Protein AF-A0AAW8RS21-F1 (afdb_monomer_lite)

Structure (mmCIF, N/CA/C/O backbone):
data_AF-A0AAW8RS21-F1
#
_entry.id   AF-A0AAW8RS21-F1
#
loop_
_atom_site.group_PDB
_atom_site.id
_atom_site.type_symbol
_atom_site.label_atom_id
_atom_site.label_alt_id
_atom_site.label_comp_id
_atom_site.label_asym_id
_atom_site.label_entity_id
_atom_site.label_seq_id
_atom_site.pdbx_PDB_ins_code
_atom_site.Cartn_x
_atom_site.Cartn_y
_atom_site.Cartn_z
_atom_site.occupancy
_atom_site.B_iso_or_equiv
_atom_site.auth_seq_id
_atom_site.auth_comp_id
_atom_site.auth_asym_id
_atom_site.auth_atom_id
_atom_site.pdbx_PDB_model_num
ATOM 1 N N . MET A 1 1 ? 7.868 3.709 -6.266 1.00 89.19 1 MET A N 1
ATOM 2 C CA . MET A 1 1 ? 7.207 3.173 -5.066 1.00 89.19 1 MET A CA 1
ATOM 3 C C . MET A 1 1 ? 7.243 4.237 -3.992 1.00 89.19 1 MET A C 1
ATOM 5 O O . MET A 1 1 ? 8.320 4.776 -3.748 1.00 89.19 1 MET A O 1
ATOM 9 N N . LEU A 1 2 ? 6.130 4.510 -3.321 1.00 90.62 2 LEU A N 1
ATOM 10 C CA . LEU A 1 2 ? 6.156 5.335 -2.115 1.00 90.62 2 LEU A CA 1
ATOM 11 C C . LEU A 1 2 ? 7.019 4.702 -1.018 1.00 90.62 2 LEU A C 1
ATOM 13 O O . LEU A 1 2 ? 7.078 3.480 -0.872 1.00 90.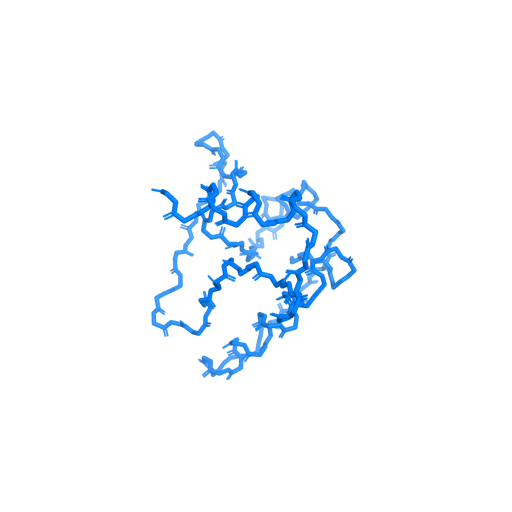62 2 LEU A O 1
ATOM 17 N N . SER A 1 3 ? 7.712 5.544 -0.263 1.00 91.75 3 SER A N 1
ATOM 18 C CA . SER A 1 3 ? 8.622 5.126 0.791 1.00 91.75 3 SER A CA 1
ATOM 19 C C . SER A 1 3 ? 7.863 4.495 1.969 1.00 91.75 3 SER A C 1
ATOM 21 O O . SER A 1 3 ? 6.692 4.821 2.206 1.00 91.75 3 SER A O 1
ATOM 23 N N . PRO A 1 4 ? 8.505 3.594 2.735 1.00 91.25 4 PRO A N 1
ATOM 24 C CA . PRO A 1 4 ? 7.927 3.049 3.964 1.00 91.25 4 PRO A CA 1
ATOM 25 C C . PRO A 1 4 ? 7.496 4.138 4.951 1.00 91.25 4 PRO A C 1
ATOM 27 O O . PRO A 1 4 ? 6.526 3.958 5.679 1.00 91.25 4 PRO A O 1
ATOM 30 N N . GLU A 1 5 ? 8.186 5.277 4.965 1.00 92.69 5 GLU A N 1
ATOM 31 C CA . GLU A 1 5 ? 7.845 6.430 5.794 1.00 92.69 5 GLU A CA 1
ATOM 32 C C . GLU A 1 5 ? 6.519 7.074 5.365 1.00 92.69 5 GLU A C 1
ATOM 34 O O . GLU A 1 5 ? 5.771 7.548 6.218 1.00 92.69 5 GLU A O 1
ATOM 39 N N . THR A 1 6 ? 6.204 7.054 4.0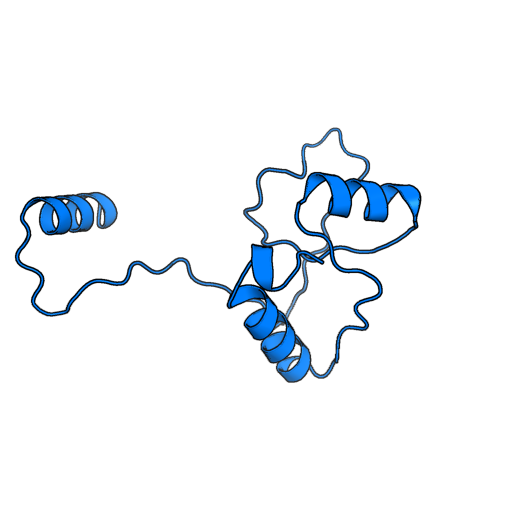66 1.00 88.88 6 THR A N 1
ATOM 40 C CA . THR A 1 6 ? 4.976 7.641 3.514 1.00 88.88 6 THR A CA 1
ATOM 41 C C . THR A 1 6 ? 3.772 6.708 3.639 1.00 88.88 6 THR A C 1
ATOM 43 O O . THR A 1 6 ? 2.700 7.153 4.041 1.00 88.88 6 THR A O 1
ATOM 46 N N . ILE A 1 7 ? 3.915 5.419 3.308 1.00 85.06 7 ILE A N 1
ATOM 47 C CA . ILE A 1 7 ? 2.776 4.471 3.274 1.00 85.06 7 ILE A CA 1
ATOM 48 C C . ILE A 1 7 ? 2.761 3.451 4.417 1.00 85.06 7 ILE A C 1
ATOM 50 O O . ILE A 1 7 ? 1.853 2.619 4.507 1.00 85.06 7 ILE A O 1
ATOM 54 N N . GLY A 1 8 ? 3.751 3.497 5.307 1.00 88.06 8 GLY A N 1
ATOM 55 C CA . GLY A 1 8 ? 3.807 2.683 6.515 1.00 88.06 8 GLY A CA 1
ATOM 56 C C . GLY A 1 8 ? 3.742 1.183 6.235 1.00 88.06 8 GLY A C 1
ATOM 57 O O . GLY A 1 8 ? 4.431 0.642 5.367 1.00 88.06 8 GLY A O 1
ATOM 58 N N . LYS A 1 9 ? 2.880 0.492 6.992 1.00 87.69 9 LYS A N 1
ATOM 59 C CA . LYS A 1 9 ? 2.730 -0.971 6.950 1.00 87.69 9 LYS A CA 1
ATOM 60 C C . LYS A 1 9 ? 2.390 -1.498 5.550 1.00 87.69 9 LYS A C 1
ATOM 62 O O . LYS A 1 9 ? 2.812 -2.603 5.215 1.00 87.69 9 LYS A O 1
ATOM 67 N N . SER A 1 10 ? 1.692 -0.715 4.728 1.00 85.81 10 SER A N 1
ATOM 68 C CA . SER A 1 10 ? 1.315 -1.110 3.367 1.00 85.81 10 SER A CA 1
ATOM 69 C C . SER A 1 10 ? 2.527 -1.402 2.479 1.00 85.81 10 SER A C 1
ATOM 71 O O . SER A 1 10 ? 2.450 -2.291 1.637 1.00 85.81 10 SER A O 1
ATOM 73 N N . TYR A 1 11 ? 3.668 -0.736 2.705 1.00 89.94 11 TYR A N 1
ATOM 74 C CA . TYR A 1 11 ? 4.911 -1.046 1.991 1.00 89.94 11 TYR A CA 1
ATOM 75 C C . TYR A 1 11 ? 5.355 -2.492 2.235 1.00 89.94 11 TYR A C 1
ATOM 77 O O . TYR A 1 11 ? 5.666 -3.231 1.304 1.00 89.94 11 TYR A O 1
ATOM 85 N N . TYR A 1 12 ? 5.368 -2.904 3.503 1.00 91.69 12 TYR A N 1
ATOM 86 C CA . TYR A 1 12 ? 5.808 -4.239 3.898 1.00 91.69 12 TYR A CA 1
ATOM 87 C C . TYR A 1 12 ? 4.800 -5.315 3.499 1.00 91.69 12 TYR A C 1
ATOM 89 O O . TYR A 1 12 ? 5.215 -6.387 3.077 1.00 91.69 12 TYR A O 1
ATOM 97 N N . LEU A 1 13 ? 3.500 -5.010 3.564 1.00 90.88 13 LEU A N 1
ATOM 98 C CA . LEU A 1 13 ? 2.452 -5.900 3.057 1.00 90.88 13 LEU A CA 1
ATOM 99 C C . LEU A 1 13 ? 2.593 -6.136 1.550 1.00 90.88 13 LEU A C 1
ATOM 101 O O . LEU A 1 13 ? 2.505 -7.273 1.111 1.00 90.88 13 LEU A O 1
ATOM 105 N N . MET A 1 14 ? 2.891 -5.095 0.763 1.00 90.69 14 MET A N 1
ATOM 106 C CA . MET A 1 14 ? 3.170 -5.257 -0.669 1.00 90.69 14 MET A CA 1
ATOM 107 C C . MET A 1 14 ? 4.361 -6.200 -0.900 1.00 90.69 14 MET A C 1
ATOM 109 O O . MET A 1 14 ? 4.278 -7.098 -1.733 1.00 90.69 14 MET A O 1
ATOM 113 N N . LEU A 1 15 ? 5.453 -6.059 -0.140 1.00 92.62 15 LEU A N 1
ATOM 114 C CA . LEU A 1 15 ? 6.590 -6.980 -0.250 1.00 92.62 15 LEU A CA 1
ATOM 115 C C . LEU A 1 15 ? 6.215 -8.421 0.120 1.00 92.62 15 LEU A C 1
ATOM 117 O O . LEU A 1 15 ? 6.616 -9.351 -0.573 1.00 92.62 15 LEU A O 1
ATOM 121 N N . GLU A 1 16 ? 5.457 -8.605 1.199 1.00 94.38 16 GLU A N 1
ATOM 122 C CA . GLU A 1 16 ? 4.990 -9.917 1.650 1.00 94.38 16 GLU A CA 1
ATOM 123 C C . GLU A 1 16 ? 4.099 -10.592 0.601 1.00 94.38 16 GLU A C 1
ATOM 125 O O . GLU A 1 16 ? 4.351 -11.736 0.228 1.00 94.38 16 GLU A O 1
ATOM 130 N N . HIS A 1 17 ? 3.108 -9.873 0.074 1.00 94.19 17 HIS A N 1
ATOM 131 C CA . HIS A 1 17 ? 2.193 -10.387 -0.943 1.00 94.19 17 HIS A CA 1
ATOM 132 C C . HIS A 1 17 ? 2.916 -10.699 -2.258 1.00 94.19 17 HIS A C 1
ATOM 134 O O . HIS A 1 17 ? 2.677 -11.743 -2.855 1.00 94.19 17 HIS A O 1
ATOM 140 N N . ALA A 1 18 ? 3.879 -9.867 -2.670 1.00 93.44 18 ALA A N 1
ATOM 141 C CA . ALA A 1 18 ? 4.706 -10.164 -3.837 1.00 93.44 18 ALA A CA 1
ATOM 142 C C . ALA A 1 18 ? 5.488 -11.480 -3.665 1.00 93.44 18 ALA A C 1
ATOM 144 O O . ALA A 1 18 ? 5.533 -12.309 -4.576 1.00 93.44 18 ALA A O 1
ATOM 145 N N . LEU A 1 19 ? 6.055 -11.713 -2.475 1.00 95.44 19 LEU A N 1
ATOM 146 C CA . LEU A 1 19 ? 6.754 -12.963 -2.173 1.00 95.44 19 LEU A CA 1
ATOM 147 C C . LEU A 1 19 ? 5.808 -14.171 -2.190 1.00 95.44 19 LEU A C 1
ATOM 149 O O . LEU A 1 19 ? 6.208 -15.235 -2.662 1.00 95.44 19 LEU A O 1
ATOM 153 N N . GLN A 1 20 ? 4.570 -14.014 -1.714 1.00 96.00 20 GLN A N 1
ATOM 154 C CA . GLN A 1 20 ? 3.528 -15.047 -1.801 1.00 96.00 20 GLN A CA 1
ATOM 155 C C . GLN A 1 20 ? 3.132 -15.349 -3.255 1.00 96.00 20 GLN A C 1
ATOM 157 O O . GLN A 1 20 ? 2.905 -16.508 -3.593 1.00 96.00 20 GLN A O 1
ATOM 162 N N . ASP A 1 21 ? 3.151 -14.339 -4.127 1.00 94.75 21 ASP A N 1
ATOM 163 C CA . ASP A 1 21 ? 2.981 -14.478 -5.581 1.00 94.75 21 ASP A CA 1
ATOM 164 C C . ASP A 1 21 ? 4.224 -15.069 -6.285 1.00 94.75 21 ASP A C 1
ATOM 166 O O . ASP A 1 21 ? 4.235 -15.261 -7.501 1.00 94.75 21 ASP A O 1
ATOM 170 N N . GLY A 1 22 ? 5.292 -15.372 -5.540 1.00 94.81 22 GLY A N 1
ATOM 171 C CA . GLY A 1 22 ? 6.493 -16.026 -6.056 1.00 94.81 22 GLY A CA 1
ATOM 172 C C . GLY A 1 22 ? 7.516 -15.082 -6.689 1.00 94.81 22 GLY A C 1
ATOM 173 O O . GLY A 1 22 ? 8.410 -15.551 -7.398 1.00 94.81 22 GLY A O 1
ATOM 174 N N . TYR A 1 23 ? 7.433 -13.771 -6.434 1.00 91.06 23 TYR A N 1
ATOM 175 C CA . TYR A 1 23 ? 8.407 -12.803 -6.938 1.00 91.06 23 TYR A CA 1
ATOM 176 C C . TYR A 1 23 ? 8.876 -11.810 -5.867 1.00 91.06 23 TYR A C 1
ATOM 178 O O . TYR A 1 23 ? 8.169 -11.458 -4.934 1.00 91.06 23 TYR A O 1
ATOM 186 N N . ALA A 1 24 ? 10.104 -11.315 -6.011 1.00 91.81 24 ALA A N 1
ATOM 187 C CA . ALA A 1 24 ? 10.615 -10.217 -5.195 1.00 91.81 24 ALA A CA 1
ATOM 188 C C . ALA A 1 24 ? 10.714 -8.961 -6.076 1.00 91.81 24 ALA A C 1
ATOM 190 O O . ALA A 1 24 ? 11.444 -8.988 -7.073 1.00 91.81 24 ALA A O 1
ATOM 191 N N . PRO A 1 25 ? 9.995 -7.868 -5.769 1.00 90.81 25 PRO A N 1
ATOM 192 C CA . PRO A 1 25 ? 10.029 -6.674 -6.600 1.00 90.81 25 PRO A CA 1
ATOM 193 C C . PRO A 1 25 ? 11.416 -6.023 -6.542 1.00 90.81 25 PRO A C 1
ATOM 195 O O . PRO A 1 25 ? 11.956 -5.758 -5.468 1.00 90.81 25 PRO A O 1
ATOM 198 N N . ASN A 1 26 ? 11.985 -5.717 -7.708 1.00 92.56 26 ASN A N 1
ATOM 199 C CA . ASN A 1 26 ? 13.206 -4.920 -7.801 1.00 92.56 26 ASN A CA 1
ATOM 200 C C . ASN A 1 26 ? 12.857 -3.427 -7.717 1.00 92.56 26 ASN A C 1
ATOM 202 O O . ASN A 1 26 ? 12.552 -2.788 -8.727 1.00 92.56 26 ASN A O 1
ATOM 206 N N . ILE A 1 27 ? 12.872 -2.873 -6.506 1.00 92.94 27 ILE A N 1
ATOM 207 C CA . ILE A 1 27 ? 12.508 -1.474 -6.269 1.00 92.94 27 ILE A CA 1
ATOM 208 C C . ILE A 1 27 ? 13.669 -0.567 -6.686 1.00 92.94 27 ILE A C 1
ATOM 210 O O . ILE A 1 27 ? 14.603 -0.327 -5.927 1.00 92.94 27 ILE A O 1
ATOM 214 N N . ALA A 1 28 ? 13.591 -0.037 -7.908 1.00 94.19 28 ALA A N 1
ATOM 215 C CA . ALA A 1 28 ? 14.623 0.836 -8.466 1.00 94.19 28 ALA A CA 1
ATOM 216 C C . ALA A 1 28 ? 14.696 2.211 -7.779 1.00 94.19 28 ALA A C 1
ATOM 218 O O . ALA A 1 28 ? 15.763 2.825 -7.732 1.00 94.19 28 ALA A O 1
ATOM 219 N N . LYS A 1 29 ? 13.561 2.722 -7.279 1.00 94.12 29 LYS A N 1
ATOM 220 C CA . LYS A 1 29 ? 13.483 4.020 -6.603 1.00 94.12 29 LYS A CA 1
ATOM 221 C C . LYS A 1 29 ? 12.289 4.109 -5.654 1.00 94.12 29 LYS A C 1
ATOM 223 O O . LYS A 1 29 ? 11.194 3.633 -5.970 1.00 94.12 29 LYS A O 1
ATOM 228 N N . VAL A 1 30 ? 12.518 4.777 -4.525 1.00 94.25 30 VAL A N 1
ATOM 229 C CA . VAL A 1 30 ? 11.493 5.184 -3.557 1.00 94.25 30 VAL A CA 1
ATOM 230 C C . VAL A 1 30 ? 11.309 6.703 -3.558 1.00 94.25 30 VAL A C 1
ATOM 232 O O . VAL A 1 30 ? 12.271 7.441 -3.788 1.00 94.25 30 VAL A O 1
ATOM 235 N N . THR A 1 31 ? 10.081 7.163 -3.333 1.00 93.81 31 THR A N 1
ATOM 236 C CA . THR A 1 31 ? 9.698 8.586 -3.270 1.00 93.81 31 THR A CA 1
ATOM 237 C C . THR A 1 31 ? 8.849 8.859 -2.034 1.00 93.81 31 THR A C 1
ATOM 239 O O . THR A 1 31 ? 8.240 7.945 -1.492 1.00 93.81 31 THR A O 1
ATOM 242 N N . ASN A 1 32 ? 8.801 10.111 -1.579 1.00 93.06 32 ASN A N 1
ATOM 243 C CA . ASN A 1 32 ? 8.052 10.473 -0.368 1.00 93.06 32 ASN A CA 1
ATOM 244 C C . ASN A 1 32 ? 6.637 10.993 -0.661 1.00 93.06 32 ASN A C 1
ATOM 246 O O . ASN A 1 32 ? 5.840 11.152 0.260 1.00 93.06 32 ASN A O 1
ATOM 250 N N . ASP A 1 33 ? 6.331 11.233 -1.929 1.00 89.69 33 ASP A N 1
AT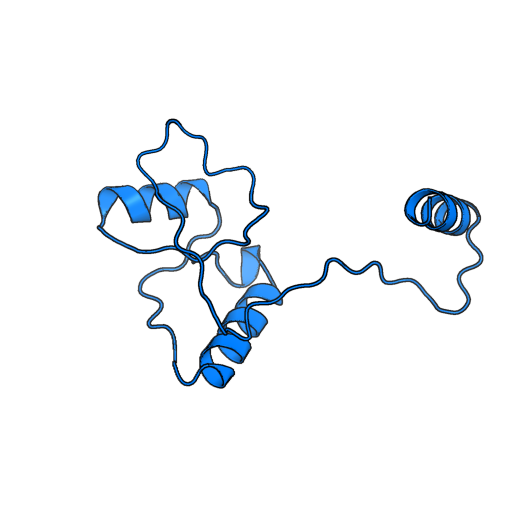OM 251 C CA . ASP A 1 33 ? 5.066 11.753 -2.431 1.00 89.69 33 ASP A CA 1
ATOM 252 C C . ASP A 1 33 ? 4.766 11.138 -3.805 1.00 89.69 33 ASP A C 1
ATOM 254 O O . ASP A 1 33 ? 5.644 10.548 -4.457 1.00 89.69 33 ASP A O 1
ATOM 258 N N . ILE A 1 34 ? 3.501 11.229 -4.209 1.00 87.38 34 ILE A N 1
ATOM 259 C CA . ILE A 1 34 ? 2.994 10.542 -5.397 1.00 87.38 34 ILE A CA 1
ATOM 260 C C . ILE A 1 34 ? 3.283 11.342 -6.651 1.00 87.38 34 ILE A C 1
ATOM 262 O O . ILE A 1 34 ? 3.594 10.762 -7.685 1.00 87.38 34 ILE A O 1
ATOM 266 N N . GLU A 1 35 ? 3.243 12.664 -6.561 1.00 88.62 35 GLU A N 1
ATOM 267 C CA . GLU A 1 35 ? 3.564 13.577 -7.646 1.00 88.62 35 GLU A CA 1
ATOM 268 C C . GLU A 1 35 ? 4.973 13.288 -8.184 1.00 88.62 35 GLU A C 1
ATOM 270 O O . GLU A 1 35 ? 5.176 13.138 -9.391 1.00 88.62 35 GLU A O 1
ATOM 275 N N . THR A 1 36 ? 5.942 13.094 -7.287 1.00 91.94 36 THR A N 1
ATOM 276 C CA . THR A 1 36 ? 7.306 12.683 -7.633 1.00 91.94 36 THR A CA 1
ATOM 277 C C . THR A 1 36 ? 7.354 11.260 -8.192 1.00 91.94 36 THR A C 1
ATOM 279 O O . THR A 1 36 ? 8.129 10.995 -9.114 1.00 91.94 36 THR A O 1
ATOM 282 N N . GLU A 1 37 ? 6.554 10.326 -7.667 1.00 91.62 37 GLU A N 1
ATOM 283 C CA . GLU A 1 37 ? 6.475 8.963 -8.211 1.00 91.62 37 GLU A CA 1
ATOM 284 C C . GLU A 1 37 ? 5.975 8.964 -9.661 1.00 91.62 37 GLU A C 1
ATOM 286 O O . GLU A 1 37 ? 6.642 8.415 -10.539 1.00 91.62 37 GLU A O 1
ATOM 291 N N . ILE A 1 38 ? 4.850 9.634 -9.918 1.00 90.06 38 ILE A N 1
ATOM 292 C CA . ILE A 1 38 ? 4.238 9.804 -11.240 1.00 90.06 38 ILE A CA 1
ATOM 293 C C . ILE A 1 38 ? 5.224 10.464 -12.202 1.00 90.06 38 ILE A C 1
ATOM 295 O O . ILE A 1 38 ? 5.455 9.945 -13.297 1.00 90.06 38 ILE A O 1
ATOM 299 N N . PHE A 1 39 ? 5.876 11.550 -1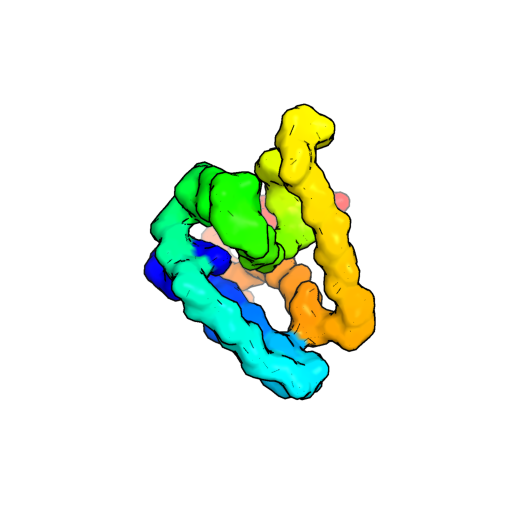1.774 1.00 90.38 39 PHE A N 1
ATOM 300 C CA . PHE A 1 39 ? 6.887 12.234 -12.577 1.00 90.38 39 PHE A CA 1
ATOM 301 C C . PHE A 1 39 ? 7.999 11.276 -13.027 1.00 90.38 39 PHE A C 1
ATOM 303 O O . PHE A 1 39 ? 8.396 11.280 -14.194 1.00 90.38 39 PHE A O 1
ATOM 310 N N . LEU A 1 40 ? 8.495 10.421 -12.129 1.00 92.06 40 LEU A N 1
ATOM 311 C CA . LEU A 1 40 ? 9.543 9.451 -12.453 1.00 92.06 40 LEU A CA 1
ATOM 312 C C . LEU A 1 40 ? 9.045 8.326 -13.364 1.00 92.06 40 LEU A C 1
ATOM 314 O O . LEU A 1 40 ? 9.785 7.911 -14.255 1.00 92.06 40 LEU A O 1
ATOM 318 N N . ILE A 1 41 ? 7.814 7.850 -13.176 1.00 91.69 41 ILE A N 1
ATOM 319 C CA . ILE A 1 41 ? 7.189 6.852 -14.056 1.00 91.69 41 ILE A CA 1
ATOM 320 C C . ILE A 1 41 ? 7.158 7.371 -15.494 1.00 91.69 41 ILE A C 1
ATOM 322 O O . ILE A 1 41 ? 7.688 6.711 -16.392 1.00 91.69 41 ILE A O 1
ATOM 326 N N . GLN A 1 42 ? 6.632 8.582 -15.687 1.00 89.56 42 GLN A N 1
ATOM 327 C CA . GLN A 1 42 ? 6.479 9.204 -17.002 1.00 89.56 42 GLN A CA 1
ATOM 328 C C . GLN A 1 42 ? 7.828 9.512 -17.668 1.00 89.56 42 GLN A C 1
ATOM 330 O O . GLN A 1 42 ? 8.015 9.238 -18.853 1.00 89.56 42 GLN A O 1
ATOM 335 N N . ASN A 1 43 ? 8.797 10.046 -16.918 1.00 92.00 43 ASN A N 1
ATOM 336 C CA . ASN A 1 43 ? 10.051 10.535 -17.502 1.00 92.00 43 ASN A CA 1
ATOM 337 C C . ASN A 1 43 ? 11.149 9.466 -17.612 1.00 92.00 43 ASN A C 1
ATOM 339 O O . ASN A 1 43 ? 12.046 9.596 -18.446 1.00 92.00 43 ASN A O 1
ATOM 343 N N . ASN A 1 44 ? 11.089 8.393 -16.812 1.00 92.25 44 ASN A N 1
ATOM 344 C CA . ASN A 1 44 ? 12.175 7.411 -16.717 1.00 92.25 44 ASN A CA 1
ATOM 345 C C . ASN A 1 44 ? 11.767 5.988 -17.134 1.00 92.25 44 ASN A C 1
ATOM 347 O O . ASN A 1 44 ? 12.516 5.049 -16.860 1.00 92.25 44 ASN A O 1
ATOM 351 N N . LYS A 1 45 ? 10.617 5.814 -17.805 1.00 87.56 45 LYS A N 1
ATOM 352 C CA . LYS A 1 45 ? 10.096 4.503 -18.248 1.00 87.56 45 LYS A CA 1
ATOM 353 C C . LYS A 1 45 ? 10.031 3.485 -17.103 1.00 87.56 45 LYS A C 1
ATOM 355 O O . LYS A 1 45 ? 10.496 2.352 -17.236 1.00 87.56 45 LYS A O 1
ATOM 360 N N . MET A 1 46 ? 9.506 3.914 -15.959 1.00 91.44 46 MET A N 1
ATOM 361 C CA . MET A 1 46 ? 9.336 3.057 -14.783 1.00 91.44 46 MET A CA 1
ATOM 362 C C . MET A 1 46 ? 7.895 2.549 -14.689 1.00 91.44 46 MET A C 1
ATOM 364 O O . MET A 1 46 ? 7.023 2.986 -15.433 1.00 91.44 46 MET A O 1
ATOM 368 N N . VAL A 1 47 ? 7.650 1.623 -13.764 1.00 91.06 47 VAL A N 1
ATOM 369 C CA . VAL A 1 47 ? 6.307 1.191 -13.361 1.00 91.06 47 VAL A CA 1
ATOM 370 C C . VAL A 1 47 ? 6.103 1.515 -11.885 1.00 91.06 47 VAL A C 1
ATOM 372 O O . VAL A 1 47 ? 7.041 1.406 -11.090 1.00 91.06 47 VAL A O 1
ATOM 375 N N . GLY A 1 48 ? 4.894 1.946 -11.537 1.00 89.75 48 GLY A N 1
ATOM 376 C CA . GLY A 1 48 ? 4.469 2.185 -10.159 1.00 89.75 48 GLY A CA 1
AT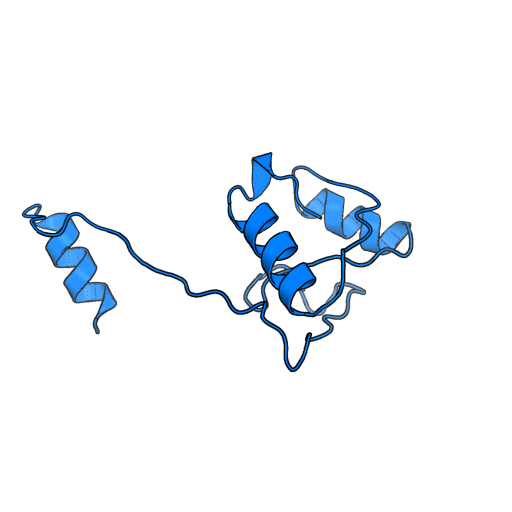OM 377 C C . GLY A 1 48 ? 3.512 1.107 -9.673 1.00 89.75 48 GLY A C 1
ATOM 378 O O . GLY A 1 48 ? 2.962 0.351 -10.472 1.00 89.75 48 GLY A O 1
ATOM 379 N N . PHE A 1 49 ? 3.309 1.056 -8.361 1.00 86.81 49 PHE A N 1
ATOM 380 C CA . PHE A 1 49 ? 2.349 0.161 -7.727 1.00 86.81 49 PHE A CA 1
ATOM 381 C C . PHE A 1 49 ? 1.360 1.001 -6.922 1.00 86.81 49 PHE A C 1
ATOM 383 O O . PHE A 1 49 ? 1.758 1.693 -5.985 1.00 86.81 49 PHE A O 1
ATOM 390 N N . PHE A 1 50 ? 0.083 0.940 -7.296 1.00 82.75 50 PHE A N 1
ATOM 391 C CA . PHE A 1 50 ? -0.978 1.756 -6.712 1.00 82.75 50 PHE A CA 1
ATOM 392 C C . PHE A 1 50 ? -2.211 0.898 -6.401 1.00 82.75 50 PHE A C 1
ATOM 394 O O . PHE A 1 50 ? -2.521 -0.009 -7.177 1.00 82.75 50 PHE A O 1
ATOM 401 N N . PRO A 1 51 ? -2.939 1.184 -5.307 1.00 77.50 51 PRO A N 1
ATOM 402 C CA . PRO A 1 51 ? -4.277 0.640 -5.089 1.00 77.50 51 PRO A CA 1
ATOM 403 C C . PRO A 1 51 ? -5.243 1.044 -6.213 1.00 77.50 51 PRO A C 1
ATOM 405 O O . PRO A 1 51 ? -5.151 2.150 -6.743 1.00 77.50 51 PRO A O 1
ATOM 408 N N . GLU A 1 52 ? -6.211 0.183 -6.533 1.00 74.62 52 GLU A N 1
ATOM 409 C CA . GLU A 1 52 ? -7.208 0.427 -7.594 1.00 74.62 52 GLU A CA 1
ATOM 410 C C . GLU A 1 52 ? -8.049 1.689 -7.346 1.00 74.62 52 GLU A C 1
ATOM 412 O O . GLU A 1 52 ? -8.421 2.394 -8.278 1.00 74.62 52 GLU A O 1
ATOM 417 N N . ASN A 1 53 ? -8.317 2.008 -6.081 1.00 71.06 53 ASN A N 1
ATOM 418 C CA . ASN A 1 53 ? -9.137 3.144 -5.674 1.00 71.06 53 ASN A CA 1
ATOM 419 C C . ASN A 1 53 ? -8.353 4.460 -5.541 1.00 71.06 53 ASN A C 1
ATOM 421 O O . ASN A 1 53 ? -8.867 5.403 -4.937 1.00 71.06 53 ASN A O 1
ATOM 425 N N . TYR A 1 54 ? -7.119 4.537 -6.048 1.00 71.00 54 TYR A N 1
ATOM 426 C CA . TYR A 1 54 ? -6.337 5.762 -5.956 1.00 71.00 54 TYR A CA 1
ATOM 427 C C . TYR A 1 54 ? -6.840 6.801 -6.979 1.00 71.00 54 TYR A C 1
ATOM 429 O O . TYR A 1 54 ? -6.695 6.579 -8.182 1.00 71.00 54 TYR A O 1
ATOM 437 N N . PRO A 1 55 ? -7.389 7.955 -6.549 1.00 64.69 55 PRO A N 1
ATOM 438 C CA . PRO A 1 55 ? -8.110 8.886 -7.425 1.00 64.69 55 PRO A CA 1
ATOM 439 C C . PRO A 1 55 ? -7.208 9.732 -8.342 1.00 64.69 55 PRO A C 1
ATOM 441 O O . PRO A 1 55 ? -7.651 10.758 -8.839 1.00 64.69 55 PRO A O 1
ATOM 444 N N . LEU A 1 56 ? -5.944 9.346 -8.543 1.00 63.69 56 LEU A N 1
ATOM 445 C CA . LEU A 1 56 ? -4.960 10.180 -9.238 1.00 63.69 56 LEU A CA 1
ATOM 446 C C . LEU A 1 56 ? -4.757 9.842 -10.701 1.00 63.69 56 LEU A C 1
ATOM 448 O O . LEU A 1 56 ? -4.182 10.674 -11.382 1.00 63.69 56 LEU A O 1
ATOM 452 N N . ILE A 1 57 ? -5.175 8.673 -11.194 1.00 62.50 57 ILE A N 1
ATOM 453 C CA . ILE A 1 57 ? -5.079 8.383 -12.630 1.00 62.50 57 ILE A CA 1
ATOM 454 C C . ILE A 1 57 ? -6.266 9.058 -13.320 1.00 62.50 57 ILE A C 1
ATOM 456 O O . ILE A 1 57 ? -7.268 8.418 -13.622 1.00 62.50 57 ILE A O 1
ATOM 460 N N . GLU A 1 58 ? -6.174 10.377 -13.475 1.00 62.66 58 GLU A N 1
ATOM 461 C CA . GLU A 1 58 ? -7.083 11.141 -14.323 1.00 62.66 58 GLU A CA 1
ATOM 462 C C . GLU A 1 58 ? -6.928 10.676 -15.781 1.00 62.66 58 GLU A C 1
ATOM 464 O O . GLU A 1 58 ? -5.833 10.308 -16.217 1.00 62.66 58 GLU A O 1
ATOM 469 N N . ASP A 1 59 ? -8.031 10.679 -16.537 1.00 61.25 59 ASP A N 1
ATOM 470 C CA . ASP A 1 59 ? -8.071 10.225 -17.937 1.00 61.25 59 ASP A CA 1
ATOM 471 C C . ASP A 1 59 ? -7.120 11.015 -18.864 1.00 61.25 59 ASP A C 1
ATOM 473 O O . ASP A 1 59 ? -6.858 10.593 -19.993 1.00 61.25 59 ASP A O 1
ATOM 477 N N . ASP A 1 60 ? -6.624 12.173 -18.420 1.00 66.00 60 ASP A N 1
ATOM 478 C CA . ASP A 1 60 ? -5.724 13.049 -19.170 1.00 66.00 60 ASP A CA 1
ATOM 479 C C . ASP A 1 60 ? -4.231 12.753 -18.947 1.00 66.00 60 ASP A C 1
ATOM 481 O O . ASP A 1 60 ? -3.385 13.267 -19.688 1.00 66.00 60 ASP A O 1
ATOM 485 N N . MET A 1 61 ? -3.882 11.895 -17.984 1.00 73.44 61 MET A N 1
ATOM 486 C CA . MET A 1 61 ? -2.505 11.458 -17.805 1.00 73.44 61 MET A CA 1
ATOM 487 C C . MET A 1 61 ? -2.142 10.364 -18.812 1.00 73.44 61 MET A C 1
ATOM 489 O O . MET A 1 61 ? -2.878 9.400 -19.004 1.00 73.44 61 MET A O 1
ATOM 493 N N . ASP A 1 62 ? -0.941 10.447 -19.399 1.00 80.06 62 ASP A N 1
ATOM 494 C CA . ASP A 1 62 ? -0.359 9.372 -20.226 1.00 80.06 62 ASP A CA 1
ATOM 495 C C . ASP A 1 62 ? 0.150 8.210 -19.347 1.00 80.06 62 ASP A C 1
ATOM 497 O O . ASP A 1 62 ? 1.311 7.800 -19.381 1.00 80.06 62 ASP A O 1
ATOM 501 N N . LEU A 1 63 ? -0.724 7.729 -18.466 1.00 83.06 63 LEU A N 1
ATOM 502 C CA . LEU A 1 63 ? -0.521 6.603 -17.575 1.00 83.06 63 LEU A CA 1
ATOM 503 C C . LEU A 1 63 ? -1.657 5.612 -17.780 1.00 83.06 63 LEU A C 1
ATOM 505 O O . LEU A 1 63 ? -2.824 5.973 -17.876 1.00 83.06 63 LEU A O 1
ATOM 509 N N . LYS A 1 64 ? -1.304 4.330 -17.829 1.00 84.00 64 LYS A N 1
ATOM 510 C CA . LYS A 1 64 ? -2.276 3.242 -17.912 1.00 84.00 64 LYS A CA 1
ATOM 511 C C . LYS A 1 64 ? -2.134 2.358 -16.693 1.00 84.00 64 LYS A C 1
ATOM 513 O O . LYS A 1 64 ? -1.027 1.925 -16.372 1.00 84.00 64 LYS A O 1
ATOM 518 N N . SER A 1 65 ? -3.254 2.076 -16.040 1.00 84.69 65 SER A N 1
ATOM 519 C CA . SER A 1 65 ? -3.306 1.068 -14.994 1.00 84.69 65 SER A CA 1
ATOM 520 C C . SER A 1 65 ? -3.245 -0.328 -15.616 1.00 84.69 65 SER A C 1
ATOM 522 O O . SER A 1 65 ? -3.853 -0.610 -16.650 1.00 84.69 65 SER A O 1
ATOM 524 N N . LEU A 1 66 ? -2.473 -1.206 -14.981 1.00 86.19 66 LEU A N 1
ATOM 525 C CA . LEU A 1 66 ? -2.437 -2.628 -15.288 1.00 86.19 66 LEU A CA 1
ATOM 526 C C . LEU A 1 66 ? -2.893 -3.366 -14.041 1.00 86.19 66 LEU A C 1
ATOM 528 O O . LEU A 1 66 ? -2.273 -3.252 -12.984 1.00 86.19 66 LEU A O 1
ATOM 532 N N . ARG A 1 67 ? -3.991 -4.103 -14.170 1.00 85.50 67 ARG A N 1
ATOM 533 C CA . ARG A 1 67 ? -4.493 -4.946 -13.094 1.00 85.50 67 ARG A CA 1
ATOM 534 C C . ARG A 1 67 ? -3.579 -6.157 -12.934 1.00 85.50 67 ARG A C 1
ATOM 536 O O . ARG A 1 67 ? -3.170 -6.765 -13.923 1.00 85.50 67 ARG A O 1
ATOM 543 N N . ILE A 1 68 ? -3.251 -6.483 -11.689 1.00 86.25 68 ILE A N 1
ATOM 544 C CA . ILE A 1 68 ? -2.552 -7.719 -11.349 1.00 86.25 68 ILE A CA 1
ATOM 545 C C . ILE A 1 68 ? -3.634 -8.754 -11.040 1.00 86.25 68 ILE A C 1
ATOM 547 O O . ILE A 1 68 ? -4.350 -8.623 -10.050 1.00 86.25 68 ILE A O 1
ATOM 551 N N . GLU A 1 69 ? -3.790 -9.735 -11.923 1.00 87.94 69 GLU A N 1
ATOM 552 C CA . GLU A 1 69 ? -4.745 -10.830 -11.735 1.00 87.94 69 GLU A CA 1
ATOM 553 C C . GLU A 1 69 ? -4.136 -11.941 -10.872 1.00 87.94 69 GLU A C 1
ATOM 555 O O . GLU A 1 69 ? -2.914 -12.083 -10.817 1.00 87.94 69 GLU A O 1
ATOM 560 N N . ASP A 1 70 ? -4.994 -12.727 -10.213 1.00 89.31 70 ASP A N 1
ATOM 561 C CA . ASP A 1 70 ? -4.613 -13.910 -9.423 1.00 89.31 70 ASP A CA 1
ATOM 562 C C . ASP A 1 70 ? -3.477 -13.657 -8.411 1.00 89.31 70 ASP A C 1
ATOM 564 O O . ASP A 1 70 ? -2.576 -14.476 -8.239 1.00 89.31 70 ASP A O 1
ATOM 568 N N . SER A 1 71 ? -3.528 -12.504 -7.739 1.00 91.00 71 SER A N 1
ATOM 569 C CA . SER A 1 71 ? -2.492 -12.035 -6.816 1.00 91.00 71 SER A CA 1
ATOM 570 C C . SER A 1 71 ? -2.992 -11.888 -5.378 1.00 91.00 71 SER A C 1
ATOM 572 O O . SER A 1 71 ? -4.170 -11.602 -5.127 1.00 91.00 71 SER A O 1
ATOM 574 N N . HIS A 1 72 ? -2.063 -12.024 -4.428 1.00 93.19 72 HIS A N 1
ATOM 575 C CA . HIS A 1 72 ? -2.268 -11.727 -3.009 1.00 93.19 72 HIS A CA 1
ATOM 576 C C . HIS A 1 72 ? -2.364 -10.220 -2.706 1.00 93.19 72 HIS A C 1
ATOM 578 O O . HIS A 1 72 ? -2.631 -9.855 -1.564 1.00 93.19 72 HIS A O 1
ATOM 584 N N . HIS A 1 73 ? -2.210 -9.324 -3.693 1.00 89.50 73 HIS A N 1
ATOM 585 C CA . HIS A 1 73 ? -2.368 -7.862 -3.558 1.00 89.50 73 HIS A CA 1
ATOM 586 C C . HIS A 1 73 ? -3.829 -7.415 -3.373 1.00 89.50 73 HIS A C 1
ATOM 588 O O . HIS A 1 73 ? -4.336 -6.547 -4.081 1.00 89.50 73 HIS A O 1
ATOM 594 N N . GLN A 1 74 ? -4.507 -8.001 -2.390 1.00 84.25 74 GLN A N 1
ATOM 595 C CA . GLN A 1 74 ? -5.863 -7.667 -1.975 1.00 84.25 74 GLN A CA 1
ATOM 596 C C . GLN A 1 74 ? -5.805 -6.971 -0.618 1.00 84.25 74 GLN A C 1
ATOM 598 O O . GLN A 1 74 ? -5.179 -7.455 0.325 1.00 84.25 74 GLN A O 1
ATOM 603 N N . PHE A 1 75 ? -6.452 -5.813 -0.524 1.00 79.62 75 PHE A N 1
ATOM 604 C CA . PHE A 1 75 ? -6.431 -4.978 0.671 1.00 79.62 75 PHE A CA 1
ATOM 605 C C . PHE A 1 75 ? -7.860 -4.672 1.112 1.00 79.62 75 PHE A C 1
ATOM 607 O O . PHE A 1 75 ? -8.711 -4.343 0.288 1.00 79.62 75 PHE A O 1
ATOM 614 N N . GLU A 1 76 ? -8.109 -4.749 2.418 1.00 80.25 76 GLU A N 1
ATOM 615 C CA . GLU A 1 76 ? -9.392 -4.396 3.021 1.00 80.25 76 GLU A CA 1
ATOM 616 C C . GLU A 1 76 ? -9.251 -3.097 3.817 1.00 80.25 76 GLU A C 1
ATOM 618 O O . GLU A 1 76 ? -8.335 -2.936 4.631 1.00 80.25 76 GLU A O 1
ATOM 623 N N . ILE A 1 77 ? -10.172 -2.160 3.591 1.00 79.31 77 ILE A N 1
ATOM 624 C CA . ILE A 1 77 ? -10.297 -0.979 4.442 1.00 79.31 77 ILE A CA 1
ATOM 625 C C . ILE A 1 77 ? -11.061 -1.406 5.691 1.00 79.31 77 ILE A C 1
ATOM 627 O O . ILE A 1 77 ? -12.267 -1.639 5.643 1.00 79.31 77 ILE A O 1
ATOM 631 N N . VAL A 1 78 ? -10.349 -1.492 6.811 1.00 85.06 78 VAL A N 1
ATOM 632 C CA . VAL A 1 78 ? -10.916 -1.899 8.099 1.00 85.06 78 VAL A CA 1
ATOM 633 C C . VAL A 1 78 ? -10.966 -0.732 9.078 1.00 85.06 78 VAL A C 1
ATOM 635 O O . VAL A 1 78 ? -10.064 0.106 9.128 1.00 85.06 78 VAL A O 1
ATOM 638 N N . LEU A 1 79 ? -12.008 -0.708 9.909 1.00 87.12 79 LEU A N 1
ATOM 639 C CA . LEU A 1 79 ? -12.102 0.183 11.060 1.00 87.12 79 LEU A CA 1
ATOM 640 C C . LEU A 1 79 ? -11.795 -0.607 12.336 1.00 87.12 79 LEU A C 1
ATOM 642 O O . LEU A 1 79 ? -12.511 -1.547 12.675 1.00 87.12 79 LEU A O 1
ATOM 646 N N . ALA A 1 80 ? -10.751 -0.206 13.060 1.00 88.38 80 ALA A N 1
ATOM 647 C CA . ALA A 1 80 ? -10.387 -0.802 14.342 1.00 88.38 80 ALA A CA 1
ATOM 648 C C . ALA A 1 80 ? -10.822 0.097 15.507 1.00 88.38 80 ALA A C 1
ATOM 650 O O . ALA A 1 80 ? -10.572 1.301 15.505 1.00 88.38 80 ALA A O 1
ATOM 651 N N . TYR A 1 81 ? -11.447 -0.499 16.520 1.00 90.44 81 TYR A N 1
ATOM 652 C CA . TYR A 1 81 ? -11.866 0.169 17.751 1.00 90.44 81 TYR A CA 1
ATOM 653 C C . TYR A 1 81 ? -11.764 -0.802 18.935 1.00 90.44 81 TYR A C 1
ATOM 655 O O . TYR A 1 81 ? -11.659 -2.018 18.755 1.00 90.44 81 TYR A O 1
ATOM 663 N N . LEU A 1 82 ? -11.753 -0.271 20.160 1.00 92.38 82 LEU A N 1
ATOM 664 C CA . LEU A 1 82 ? -11.692 -1.103 21.361 1.00 92.38 82 LEU A CA 1
ATOM 665 C C . LEU A 1 82 ? -12.966 -1.947 21.488 1.00 92.38 82 LEU A C 1
ATOM 667 O O . LEU A 1 82 ? -14.072 -1.437 21.343 1.00 92.38 82 LEU A O 1
ATOM 671 N N . ALA A 1 83 ? -12.820 -3.226 21.837 1.00 88.44 83 ALA A N 1
ATOM 672 C CA . ALA A 1 83 ? -13.955 -4.147 21.956 1.00 88.44 83 ALA A CA 1
ATOM 673 C C . ALA A 1 83 ? -15.043 -3.659 22.935 1.00 88.44 83 ALA A C 1
ATOM 675 O O . ALA A 1 83 ? -16.224 -3.912 22.722 1.00 88.44 83 ALA A O 1
ATOM 676 N N . ASN A 1 84 ? -14.642 -2.922 23.976 1.00 91.81 84 ASN A N 1
ATOM 677 C CA . ASN A 1 84 ? -15.529 -2.357 24.995 1.00 91.81 84 ASN A CA 1
ATOM 678 C C . ASN A 1 84 ? -15.692 -0.833 24.844 1.00 91.81 84 ASN A C 1
ATOM 680 O O . ASN A 1 84 ? -15.831 -0.137 25.848 1.00 91.81 84 ASN A O 1
ATOM 684 N N . GLU A 1 85 ? -15.602 -0.300 23.624 1.00 92.38 85 GLU A N 1
ATOM 685 C CA . GLU A 1 85 ? -15.745 1.135 23.368 1.00 92.38 85 GLU A CA 1
ATOM 686 C C . GLU A 1 85 ? -17.138 1.641 23.781 1.00 92.38 85 GLU A C 1
ATOM 688 O O . GLU A 1 85 ? -18.161 1.143 23.312 1.00 92.38 85 GLU A O 1
ATOM 693 N N . GLN A 1 86 ? -17.181 2.652 24.649 1.00 91.38 86 GLN A N 1
ATOM 694 C CA . GLN A 1 86 ? -18.419 3.233 25.193 1.00 91.38 86 GLN A CA 1
ATOM 695 C C . GLN A 1 86 ? -18.615 4.696 24.784 1.00 91.38 86 GLN A C 1
ATOM 697 O O . GLN A 1 86 ? -19.631 5.306 25.119 1.00 91.38 86 GLN A O 1
ATOM 702 N N . ASN A 1 87 ? -17.663 5.286 24.061 1.00 95.75 87 ASN A N 1
ATOM 703 C CA . ASN A 1 87 ? -17.776 6.646 23.572 1.00 95.75 87 ASN A CA 1
ATOM 704 C C . ASN A 1 87 ? -18.963 6.769 22.604 1.00 95.75 87 ASN A C 1
ATOM 706 O O . ASN A 1 87 ? -18.983 6.168 21.529 1.00 95.75 87 ASN A O 1
ATOM 710 N N . ALA A 1 88 ? -19.941 7.599 22.973 1.00 95.50 88 ALA A N 1
ATOM 711 C CA . ALA A 1 88 ? -21.167 7.785 22.202 1.00 95.50 88 ALA A CA 1
ATOM 712 C C . ALA A 1 88 ? -20.919 8.286 20.767 1.00 95.50 88 ALA A C 1
ATOM 714 O O . ALA A 1 88 ? -21.664 7.927 19.858 1.00 95.50 88 ALA A O 1
ATOM 715 N N . ALA A 1 89 ? -19.874 9.090 20.537 1.00 95.38 89 ALA A N 1
ATOM 716 C CA . ALA A 1 89 ? -19.537 9.565 19.197 1.00 95.38 89 ALA A CA 1
ATOM 717 C C . ALA A 1 89 ? -18.981 8.435 18.320 1.00 95.38 89 ALA A C 1
ATOM 719 O O . ALA A 1 89 ? -19.350 8.345 17.150 1.00 95.38 89 ALA A O 1
ATOM 720 N N . VAL A 1 90 ? -18.157 7.547 18.888 1.00 93.62 90 VAL A N 1
ATOM 721 C CA . VAL A 1 90 ? -17.662 6.362 18.170 1.00 93.62 90 VAL A CA 1
ATOM 722 C C . VAL A 1 90 ? -18.816 5.415 17.857 1.00 93.62 90 VAL A C 1
ATOM 724 O O . VAL A 1 90 ? -18.959 5.006 16.712 1.00 93.62 90 VAL A O 1
ATOM 727 N N . GLN A 1 91 ? -19.696 5.139 18.823 1.00 92.88 91 GLN A N 1
ATOM 728 C CA . GLN A 1 91 ? -20.881 4.303 18.590 1.00 92.88 91 GLN A CA 1
ATOM 729 C C . GLN A 1 91 ? -21.773 4.869 17.477 1.00 92.88 91 GLN A C 1
ATOM 731 O O . GLN A 1 91 ? -22.157 4.142 16.564 1.00 92.88 91 GLN A O 1
ATOM 736 N N . ARG A 1 92 ? -22.007 6.186 17.475 1.00 93.81 92 ARG A N 1
ATOM 737 C CA . ARG A 1 92 ? -22.753 6.856 16.404 1.00 93.81 92 ARG A CA 1
ATOM 738 C C . ARG A 1 92 ? -22.075 6.718 15.037 1.00 93.81 92 ARG A C 1
ATOM 740 O O . ARG A 1 92 ? -22.759 6.498 14.044 1.00 93.81 92 ARG A O 1
ATOM 747 N N . LEU A 1 93 ? -20.750 6.856 14.964 1.00 93.88 93 LEU A N 1
ATOM 748 C 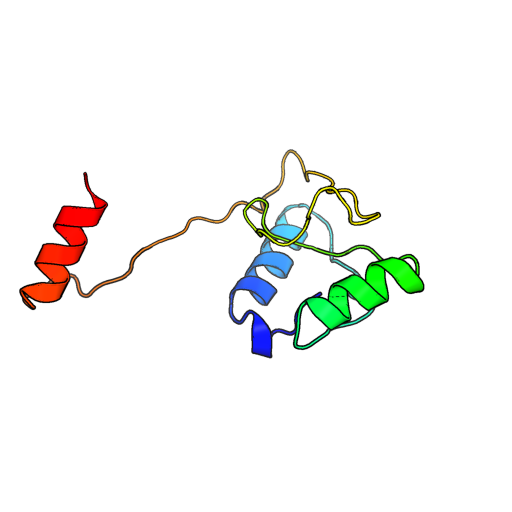CA . LEU A 1 93 ? -20.004 6.643 13.720 1.00 93.88 93 LEU A CA 1
ATOM 749 C C . LEU A 1 93 ? -20.144 5.195 13.228 1.00 93.88 93 LEU A C 1
ATOM 751 O O . LEU A 1 93 ? -20.384 4.975 12.045 1.00 93.88 93 LEU A O 1
ATOM 755 N N . LEU A 1 94 ? -20.041 4.217 14.132 1.00 91.69 94 LEU A N 1
ATOM 756 C CA . LEU A 1 94 ? -20.207 2.799 13.806 1.00 91.69 94 LEU A CA 1
ATOM 757 C C . LEU A 1 94 ? -21.613 2.478 13.284 1.00 91.69 94 LEU A C 1
ATOM 759 O O . LEU A 1 94 ? -21.748 1.625 12.413 1.00 91.69 94 LEU A O 1
ATOM 763 N N . GLU A 1 95 ? -22.653 3.138 13.792 1.00 91.50 95 GLU A N 1
ATOM 764 C CA . GLU A 1 95 ? -24.015 3.009 13.259 1.00 91.50 95 GLU A CA 1
ATOM 765 C C . GLU A 1 95 ? -24.137 3.594 11.848 1.00 91.50 95 GLU A C 1
ATOM 767 O O . GLU A 1 95 ? -24.737 2.963 10.982 1.00 91.50 95 GLU A O 1
ATOM 772 N N . LEU A 1 96 ? -23.530 4.758 11.596 1.00 94.50 96 LEU A N 1
ATOM 773 C CA . LEU A 1 96 ? -23.562 5.407 10.281 1.00 94.50 96 LEU A CA 1
ATOM 774 C C . LEU A 1 96 ? -22.846 4.597 9.195 1.00 94.50 96 LEU A C 1
ATOM 776 O O . LEU A 1 96 ? -23.276 4.622 8.050 1.00 94.50 96 LEU A O 1
ATOM 780 N N . LEU A 1 97 ? -21.768 3.892 9.544 1.00 89.69 97 LEU A N 1
ATOM 781 C CA . LEU A 1 97 ? -20.984 3.089 8.597 1.00 89.69 97 LEU A CA 1
ATOM 782 C C . LEU A 1 97 ? -21.603 1.715 8.285 1.00 89.69 97 LEU A C 1
ATOM 784 O O . LEU A 1 97 ? -21.154 1.052 7.357 1.00 89.69 97 LEU A O 1
ATOM 788 N N . LYS A 1 98 ? -22.593 1.264 9.067 1.00 80.81 98 LYS A N 1
ATOM 789 C CA . LYS A 1 98 ? -23.316 -0.003 8.838 1.00 80.81 98 LYS A CA 1
ATOM 790 C C . LYS A 1 98 ? -24.521 0.139 7.901 1.00 80.81 98 LYS A C 1
ATOM 792 O O . LYS A 1 98 ? -25.078 -0.888 7.516 1.00 80.81 98 LYS A O 1
ATOM 797 N N . ALA A 1 99 ? -24.963 1.369 7.636 1.00 53.06 99 ALA A N 1
ATOM 798 C CA . ALA A 1 99 ? -26.101 1.688 6.772 1.00 53.06 99 ALA A CA 1
ATOM 799 C C . ALA A 1 99 ? -25.706 1.647 5.291 1.00 53.06 99 ALA A C 1
ATOM 801 O O . ALA A 1 99 ? -26.561 1.209 4.489 1.00 53.06 99 ALA A O 1
#

pLDDT: mean 87.24, std 8.77, range [53.06, 96.0]

Secondary structure (DSSP, 8-state):
-B-HHHHTHHHHHHHHHHHHTT--------BSSHHHHHHHHHHHT------TT-TT--TTSS-------S-S----------TT---HHHHHHHHHHT-

Radius of gyration: 17.44 Å; chains: 1; bounding box: 41×30×45 Å

Organism: Enterococcus avium (NCBI:txid33945)

Sequence (99 aa):
MLSPETIGKSYYLMLEHALQDGYAPNIAKVTNDIETEIFLIQNNKMVGFFPENYPLIEDDMDLKSLRIEDSHHQFEIVLAYLANEQNAAVQRLLELLKA

Foldseek 3Di:
DEDCVQVPPVVVQVQVQCVVVVDGDPPPDYDNDVVVVLVCCVPVVDDDDDDPPDPPPDVPDPDDDDDDPPTPPDDDDDDDDDPPDDPPVVVVVVVVVVD